Protein AF-A0A7S3CIC5-F1 (afdb_monomer_lite)

Sequence (104 aa):
QGLFSYVPDNRPAMREPSTINVSEFIEKNFTAYDGDASFLAGPTEKTKKLWDIVQDLQMQEFRKGGLLDCDPNIPSTITSFPAGYIEPELDDVCVGLQTDKPLK

pLDDT: mean 88.61, std 12.32, range [45.19, 97.94]

Radius of gyration: 27.03 Å; chains: 1; bounding box: 50×26×94 Å

Foldseek 3Di:
DDDPDDDDDPPPDDPDPPDDDPPVVCVVPPDDDPDDCPPDDDDDPLRVVLVVLLVVQVVCCVVVPNASDDDPPFDQDPPRADFADSDVVSCDPDGDDSHNYRRD

Structure (mmCIF, N/CA/C/O backbone):
data_AF-A0A7S3CIC5-F1
#
_entry.id   AF-A0A7S3CIC5-F1
#
loop_
_atom_site.group_PDB
_atom_site.id
_atom_site.type_symbol
_atom_site.label_atom_id
_atom_site.label_alt_id
_atom_site.label_comp_id
_atom_site.label_asym_id
_atom_site.label_entity_id
_atom_site.label_seq_id
_atom_site.pdbx_PDB_ins_code
_atom_site.Cartn_x
_atom_site.Cartn_y
_atom_site.Cartn_z
_atom_site.occupancy
_atom_site.B_iso_or_equiv
_atom_site.auth_seq_id
_atom_site.auth_comp_id
_atom_site.auth_asym_id
_atom_site.auth_atom_id
_atom_site.pdbx_PDB_model_num
ATOM 1 N N . GLN A 1 1 ? 8.496 -12.058 -75.795 1.00 45.19 1 GLN A N 1
ATOM 2 C CA . GLN A 1 1 ? 9.364 -11.506 -74.737 1.00 45.19 1 GLN A CA 1
ATOM 3 C C . GLN A 1 1 ? 8.651 -10.296 -74.152 1.00 45.19 1 GLN A C 1
ATOM 5 O O . GLN A 1 1 ? 8.691 -9.234 -74.752 1.00 45.19 1 GLN A O 1
ATOM 10 N N . GLY A 1 2 ? 7.877 -10.487 -73.083 1.00 49.25 2 GLY A N 1
ATOM 11 C CA . GLY A 1 2 ? 7.160 -9.408 -72.401 1.00 49.25 2 GLY A CA 1
ATOM 12 C C . GLY A 1 2 ? 7.776 -9.221 -71.024 1.00 49.25 2 GLY A C 1
ATOM 13 O O . GLY A 1 2 ? 7.570 -10.061 -70.153 1.00 49.25 2 GLY A O 1
ATOM 14 N N . LEU A 1 3 ? 8.588 -8.178 -70.861 1.00 51.84 3 LEU A N 1
ATOM 15 C CA . LEU A 1 3 ? 9.145 -7.789 -69.570 1.00 51.84 3 LEU A CA 1
ATOM 16 C C . LEU A 1 3 ? 8.043 -7.111 -68.749 1.00 51.84 3 LEU A C 1
ATOM 18 O O . LEU A 1 3 ? 7.707 -5.957 -69.000 1.00 51.84 3 LEU A O 1
ATOM 22 N N . PHE A 1 4 ? 7.491 -7.816 -67.763 1.00 56.03 4 PHE A N 1
ATOM 23 C CA . PHE A 1 4 ? 6.812 -7.153 -66.654 1.00 56.03 4 PHE A CA 1
ATOM 24 C C . PHE A 1 4 ? 7.885 -6.440 -65.826 1.00 56.03 4 PHE A C 1
ATOM 26 O O . PHE A 1 4 ? 8.715 -7.080 -65.184 1.00 56.03 4 PHE A O 1
ATOM 33 N N . SER A 1 5 ? 7.913 -5.110 -65.893 1.00 68.19 5 SER A N 1
ATOM 34 C CA . SER A 1 5 ? 8.790 -4.288 -65.063 1.00 68.19 5 SER A CA 1
ATOM 35 C C . SER A 1 5 ? 8.338 -4.376 -63.607 1.00 68.19 5 SER A C 1
ATOM 37 O O . SER A 1 5 ? 7.185 -4.074 -63.297 1.00 68.19 5 SER A O 1
ATOM 39 N N . TYR A 1 6 ? 9.249 -4.778 -62.724 1.00 69.44 6 TYR A N 1
ATOM 40 C CA . TYR A 1 6 ? 9.056 -4.740 -61.278 1.00 69.44 6 TYR A CA 1
ATOM 41 C C . TYR A 1 6 ? 8.688 -3.316 -60.834 1.00 69.44 6 TYR A C 1
ATOM 43 O O . TYR A 1 6 ? 9.450 -2.379 -61.071 1.00 69.44 6 TYR A O 1
ATOM 51 N N . VAL A 1 7 ? 7.522 -3.158 -60.204 1.00 76.38 7 VAL A N 1
ATOM 52 C CA . VAL A 1 7 ? 7.121 -1.915 -59.536 1.00 76.38 7 VAL A CA 1
ATOM 53 C C . VAL A 1 7 ? 7.448 -2.083 -58.051 1.00 76.38 7 VAL A C 1
ATOM 55 O O . VAL A 1 7 ? 6.879 -2.980 -57.426 1.00 76.38 7 VAL A O 1
ATOM 58 N N . PRO A 1 8 ? 8.358 -1.273 -57.477 1.00 68.75 8 PRO A N 1
ATOM 59 C CA . PRO A 1 8 ? 8.641 -1.313 -56.050 1.00 68.75 8 PRO A CA 1
ATOM 60 C C . PRO A 1 8 ? 7.377 -1.006 -55.248 1.00 68.75 8 PRO A C 1
ATOM 62 O O . PRO A 1 8 ? 6.657 -0.050 -55.542 1.00 68.75 8 PRO A O 1
ATOM 65 N N . ASP A 1 9 ? 7.106 -1.822 -54.235 1.00 72.94 9 ASP A N 1
ATOM 66 C CA . ASP A 1 9 ? 6.025 -1.562 -53.294 1.00 72.94 9 ASP A CA 1
ATOM 67 C C . ASP A 1 9 ? 6.398 -0.367 -52.405 1.00 72.94 9 ASP A C 1
ATOM 69 O O . ASP A 1 9 ? 7.220 -0.482 -51.500 1.00 72.94 9 ASP A O 1
ATOM 73 N N . ASN A 1 10 ? 5.804 0.792 -52.695 1.00 74.62 10 ASN A N 1
ATOM 74 C CA . ASN A 1 10 ? 6.008 2.039 -51.951 1.00 74.62 10 ASN A CA 1
ATOM 75 C C . ASN A 1 10 ? 5.052 2.188 -50.755 1.00 74.62 10 ASN A C 1
ATOM 77 O O . ASN A 1 10 ? 4.949 3.277 -50.183 1.00 74.62 10 ASN A O 1
ATOM 81 N N . ARG A 1 11 ? 4.307 1.140 -50.378 1.00 73.56 11 ARG A N 1
ATOM 82 C CA . ARG A 1 11 ? 3.519 1.182 -49.143 1.00 73.56 11 ARG A CA 1
ATOM 83 C C . ARG A 1 11 ? 4.480 1.262 -47.951 1.00 73.56 11 ARG A C 1
ATOM 85 O O . ARG A 1 11 ? 5.503 0.577 -47.955 1.00 73.56 11 ARG A O 1
ATOM 92 N N . PRO A 1 12 ? 4.182 2.080 -46.926 1.00 65.38 12 PRO A N 1
ATOM 93 C CA . PRO A 1 12 ? 4.957 2.050 -45.694 1.00 65.38 12 PRO A CA 1
ATOM 94 C C . PRO A 1 12 ? 4.992 0.613 -45.167 1.00 65.38 12 PRO A C 1
ATOM 96 O O . PRO A 1 1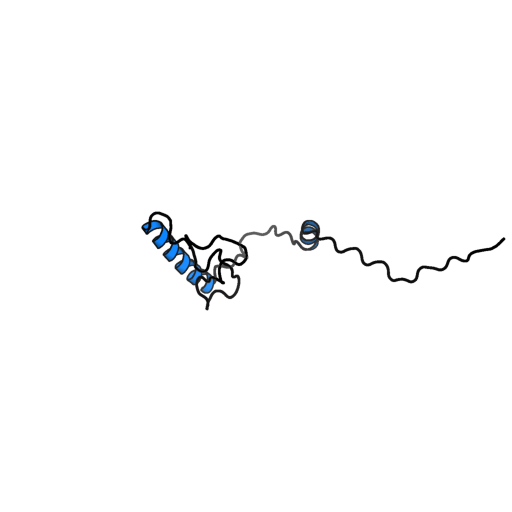2 ? 3.967 -0.076 -45.202 1.00 65.38 12 PRO A O 1
ATOM 99 N N . ALA A 1 13 ? 6.168 0.168 -44.713 1.00 66.56 13 ALA A N 1
ATOM 100 C CA . ALA A 1 13 ? 6.328 -1.152 -44.115 1.00 66.56 13 ALA A CA 1
ATOM 101 C C . ALA A 1 13 ? 5.225 -1.365 -43.072 1.00 66.56 13 ALA A C 1
ATOM 103 O O . ALA A 1 13 ? 4.937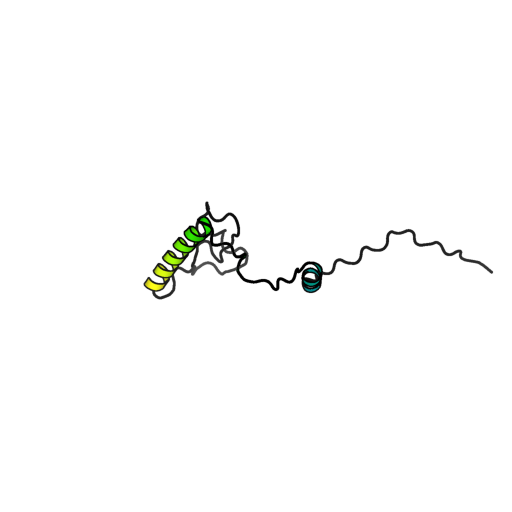 -0.467 -42.274 1.00 66.56 13 ALA A O 1
ATOM 104 N N . MET A 1 14 ? 4.573 -2.528 -43.124 1.00 55.00 14 MET A N 1
ATOM 105 C CA . MET A 1 14 ? 3.545 -2.896 -42.158 1.00 55.00 14 MET A CA 1
ATOM 106 C C . MET A 1 14 ? 4.156 -2.722 -40.765 1.00 55.00 14 MET A C 1
ATOM 108 O O . MET A 1 14 ? 5.188 -3.319 -40.472 1.00 55.00 14 MET A O 1
ATOM 112 N N . ARG A 1 15 ? 3.585 -1.828 -39.948 1.00 60.25 15 ARG A N 1
ATOM 113 C CA . ARG A 1 15 ? 4.036 -1.614 -38.569 1.00 60.25 15 ARG A CA 1
ATOM 114 C C . ARG A 1 15 ? 4.063 -2.984 -37.895 1.00 60.25 15 ARG A C 1
ATOM 116 O O . ARG A 1 15 ? 3.027 -3.647 -37.901 1.00 60.25 15 ARG A O 1
ATOM 123 N N . GLU A 1 16 ? 5.225 -3.392 -37.377 1.00 62.41 16 GLU A N 1
ATOM 124 C CA . GLU A 1 16 ? 5.376 -4.641 -36.620 1.00 62.41 16 GLU A CA 1
ATOM 125 C C . GLU A 1 16 ? 4.179 -4.789 -35.670 1.00 62.41 16 GLU A C 1
ATOM 127 O O . GLU A 1 16 ? 3.850 -3.816 -34.969 1.00 62.41 16 GLU A O 1
ATOM 132 N N . PRO A 1 17 ? 3.464 -5.929 -35.678 1.00 58.78 17 PRO A N 1
ATOM 133 C CA . PRO A 1 17 ? 2.326 -6.102 -34.798 1.00 58.78 17 PRO A CA 1
ATOM 134 C C . PRO A 1 17 ? 2.836 -5.960 -33.368 1.00 58.78 17 PRO A C 1
ATOM 136 O O . PRO A 1 17 ? 3.691 -6.718 -32.922 1.00 58.78 17 PRO A O 1
ATOM 139 N N . SER A 1 18 ? 2.335 -4.961 -32.645 1.00 70.19 18 SER A N 1
ATOM 140 C CA . SER A 1 18 ? 2.646 -4.788 -31.233 1.00 70.19 18 SER A CA 1
ATOM 141 C C . SER A 1 18 ? 2.019 -5.950 -30.461 1.00 70.19 18 SER A C 1
ATOM 143 O O . SER A 1 18 ? 0.854 -5.887 -30.068 1.00 70.19 18 SER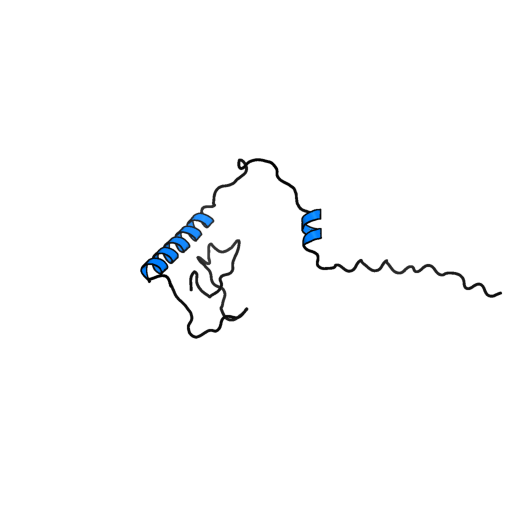 A O 1
ATOM 145 N N . THR A 1 19 ? 2.761 -7.043 -30.311 1.00 83.88 19 THR A N 1
ATOM 146 C CA . THR A 1 19 ? 2.365 -8.182 -29.485 1.00 83.88 19 THR A CA 1
ATOM 147 C C . THR A 1 19 ? 2.503 -7.810 -28.015 1.00 83.88 19 THR A C 1
ATOM 149 O O . THR A 1 19 ? 3.437 -7.111 -27.628 1.00 83.88 19 THR A O 1
ATOM 152 N N . ILE A 1 20 ? 1.585 -8.287 -27.177 1.00 88.31 20 ILE A N 1
ATOM 153 C CA . ILE A 1 20 ? 1.670 -8.087 -25.729 1.00 88.31 20 ILE A CA 1
ATOM 154 C C . ILE A 1 20 ? 2.795 -8.983 -25.195 1.00 88.31 20 ILE A C 1
ATOM 156 O O . ILE A 1 20 ? 2.645 -10.202 -25.162 1.00 88.31 20 ILE A O 1
ATOM 160 N N . ASN A 1 21 ? 3.915 -8.380 -24.789 1.00 89.69 21 ASN A N 1
ATOM 161 C CA . ASN A 1 21 ? 5.056 -9.087 -24.209 1.00 89.69 21 ASN A CA 1
ATOM 162 C C . ASN A 1 21 ? 5.635 -8.307 -23.017 1.00 89.69 21 ASN A C 1
ATOM 164 O O . ASN A 1 21 ? 6.406 -7.363 -23.180 1.00 89.69 21 ASN A O 1
ATOM 168 N N . VAL A 1 22 ? 5.248 -8.707 -21.804 1.00 92.44 22 VAL A N 1
ATOM 169 C CA . VAL A 1 22 ? 5.712 -8.065 -20.562 1.00 92.44 22 VAL A CA 1
ATOM 170 C C . VAL A 1 22 ? 7.193 -8.366 -20.288 1.00 92.44 22 VAL A C 1
ATOM 172 O O . VAL A 1 22 ? 7.889 -7.497 -19.771 1.00 92.44 22 VAL A O 1
ATOM 175 N N . SER A 1 23 ? 7.698 -9.546 -20.680 1.00 92.44 23 SER A N 1
ATOM 176 C CA . SER A 1 23 ? 9.106 -9.933 -20.457 1.00 92.44 23 SER A CA 1
ATOM 177 C C . SER A 1 23 ? 10.058 -9.004 -21.201 1.00 92.44 23 SER A C 1
ATOM 179 O O . SER A 1 23 ? 10.941 -8.401 -20.600 1.00 92.44 23 SER A O 1
ATOM 181 N N . GLU A 1 24 ? 9.809 -8.806 -22.497 1.00 91.12 24 GLU A N 1
ATOM 182 C CA . GLU A 1 24 ? 10.628 -7.935 -23.346 1.00 91.12 24 GLU A CA 1
ATOM 183 C C . GLU A 1 24 ? 10.613 -6.477 -22.863 1.00 91.12 24 GLU A C 1
ATOM 185 O O . GLU A 1 24 ? 11.630 -5.785 -22.923 1.00 91.12 24 GLU A O 1
ATOM 190 N N . PHE A 1 25 ? 9.471 -6.000 -22.355 1.00 90.94 25 PHE A N 1
ATOM 191 C CA . PHE A 1 25 ? 9.382 -4.666 -21.765 1.00 90.94 25 PHE A CA 1
ATOM 192 C C . PHE A 1 25 ? 10.285 -4.529 -20.534 1.00 90.94 25 PHE A C 1
ATOM 194 O O . PHE A 1 25 ? 11.006 -3.537 -20.425 1.00 90.94 25 PHE A O 1
ATOM 201 N N . ILE A 1 26 ? 10.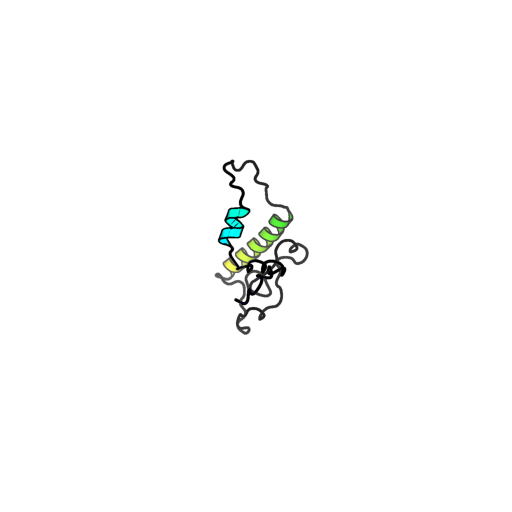278 -5.516 -19.633 1.00 93.88 26 ILE A N 1
ATOM 202 C CA . ILE A 1 26 ? 11.138 -5.505 -18.444 1.00 93.88 26 ILE A CA 1
ATOM 203 C C . ILE A 1 26 ? 12.609 -5.540 -18.866 1.00 93.88 26 ILE A C 1
ATOM 205 O O . ILE A 1 26 ? 13.374 -4.678 -18.447 1.00 93.88 26 ILE A O 1
ATOM 209 N N . GLU A 1 27 ? 12.996 -6.462 -19.748 1.00 91.62 27 GLU A N 1
ATOM 210 C CA . GLU A 1 27 ? 14.384 -6.615 -20.211 1.00 91.62 27 GLU A CA 1
ATOM 211 C C . GLU A 1 27 ? 14.956 -5.331 -20.831 1.00 91.62 27 GLU A C 1
ATOM 213 O O . GLU A 1 27 ? 16.122 -5.007 -20.621 1.00 91.62 27 GLU A O 1
ATOM 218 N N . LYS A 1 28 ? 14.138 -4.574 -21.572 1.00 91.75 28 LYS A N 1
ATOM 219 C CA . LYS A 1 28 ? 14.569 -3.338 -22.244 1.00 91.75 28 LYS A CA 1
ATOM 220 C C . LYS A 1 28 ? 14.623 -2.105 -21.342 1.00 91.75 28 LYS A C 1
ATOM 222 O O . LYS A 1 28 ? 15.287 -1.140 -21.711 1.00 91.75 28 LYS A O 1
ATOM 227 N N . ASN A 1 29 ? 13.898 -2.098 -20.222 1.00 93.56 29 ASN A N 1
ATOM 228 C CA . ASN A 1 29 ? 13.689 -0.891 -19.407 1.00 93.56 29 ASN A CA 1
ATOM 229 C C . ASN A 1 29 ? 14.131 -1.041 -17.942 1.00 93.56 29 ASN A C 1
ATOM 231 O O . ASN A 1 29 ? 14.077 -0.073 -17.187 1.00 93.56 29 ASN A O 1
ATOM 235 N N . PHE A 1 30 ? 14.547 -2.234 -17.519 1.00 95.12 30 PHE A N 1
ATOM 236 C CA . PHE A 1 30 ? 15.038 -2.482 -16.170 1.00 95.12 30 PHE A CA 1
ATOM 237 C C . PHE A 1 30 ? 16.477 -1.984 -15.991 1.00 95.12 30 PHE A C 1
ATOM 239 O O . PHE A 1 30 ? 17.367 -2.305 -16.778 1.00 95.12 30 PHE A O 1
ATOM 246 N N . THR A 1 31 ? 16.718 -1.263 -14.898 1.00 96.12 31 THR A N 1
ATOM 247 C CA . THR A 1 31 ? 18.060 -0.873 -14.456 1.00 96.12 31 THR A CA 1
ATOM 248 C C . THR A 1 31 ? 18.424 -1.708 -13.237 1.00 96.12 31 THR A C 1
ATOM 250 O O . THR A 1 31 ? 17.829 -1.532 -12.173 1.00 96.12 31 THR A O 1
ATOM 253 N N . ALA A 1 32 ? 19.395 -2.612 -13.383 1.00 95.56 32 ALA A N 1
ATOM 254 C CA . ALA A 1 32 ? 19.919 -3.374 -12.254 1.00 95.56 32 ALA A CA 1
ATOM 255 C C . ALA A 1 32 ? 20.513 -2.427 -11.200 1.00 95.56 32 ALA A C 1
ATOM 257 O O . ALA A 1 32 ? 21.214 -1.470 -11.533 1.00 95.56 32 ALA A O 1
ATOM 258 N N . TYR A 1 33 ? 20.218 -2.695 -9.930 1.00 95.25 33 TYR A N 1
ATOM 259 C CA . TYR A 1 33 ? 20.743 -1.947 -8.796 1.00 95.25 33 TYR A CA 1
ATOM 260 C C . TYR A 1 33 ? 21.464 -2.911 -7.849 1.00 95.25 33 TYR A C 1
ATOM 262 O O . TYR A 1 33 ? 20.817 -3.674 -7.137 1.00 95.25 33 TYR A O 1
ATOM 270 N N . ASP A 1 34 ? 22.798 -2.851 -7.847 1.00 96.38 34 ASP A N 1
ATOM 271 C CA . ASP A 1 34 ? 23.685 -3.673 -7.003 1.00 96.38 34 ASP A CA 1
ATOM 272 C C . ASP A 1 34 ? 24.210 -2.907 -5.767 1.00 96.38 34 ASP A C 1
ATOM 274 O O . ASP A 1 34 ? 25.169 -3.327 -5.118 1.00 96.38 34 ASP A O 1
ATOM 278 N N . GLY A 1 35 ? 23.629 -1.739 -5.469 1.00 95.94 35 GLY A N 1
ATOM 279 C CA . GLY A 1 35 ? 23.982 -0.924 -4.305 1.00 95.94 35 GLY A CA 1
ATOM 280 C C . GLY A 1 35 ? 23.368 -1.441 -2.999 1.00 95.94 35 GLY A C 1
ATOM 281 O O . GLY A 1 35 ? 22.743 -2.498 -2.948 1.00 95.94 35 GLY A O 1
ATOM 282 N N . ASP A 1 36 ? 23.523 -0.673 -1.921 1.00 96.25 36 ASP A N 1
ATOM 283 C CA . ASP A 1 36 ? 22.987 -1.022 -0.602 1.00 96.25 36 ASP A CA 1
ATOM 284 C C . ASP A 1 36 ? 21.657 -0.304 -0.293 1.00 96.25 36 ASP A C 1
ATOM 286 O O . ASP A 1 36 ? 21.069 0.378 -1.136 1.00 96.25 36 ASP A O 1
ATOM 290 N N . ALA A 1 37 ? 21.165 -0.471 0.934 1.00 96.81 37 ALA A N 1
ATOM 291 C CA . ALA A 1 37 ? 19.911 0.101 1.418 1.00 96.81 37 ALA A CA 1
ATOM 292 C C . ALA A 1 37 ? 19.997 1.596 1.803 1.00 96.81 37 ALA A C 1
ATOM 294 O O . ALA A 1 37 ? 19.020 2.147 2.309 1.00 96.81 37 ALA A O 1
ATOM 295 N N . SER A 1 38 ? 21.134 2.270 1.596 1.00 97.25 38 SER A N 1
ATOM 296 C CA . SER A 1 38 ? 21.332 3.659 2.044 1.00 97.25 38 SER A CA 1
ATOM 297 C C . SER A 1 38 ? 20.401 4.676 1.371 1.00 97.25 38 SER A C 1
ATOM 299 O O . SER A 1 38 ? 20.125 5.720 1.957 1.00 97.25 38 SER A O 1
ATOM 301 N N . PHE A 1 39 ? 19.878 4.374 0.176 1.00 95.88 39 PHE A N 1
ATOM 302 C CA . PHE A 1 39 ? 18.932 5.237 -0.544 1.00 95.88 39 PHE A CA 1
ATOM 303 C C . PHE A 1 39 ? 17.480 5.129 -0.046 1.00 95.88 39 PHE A C 1
ATOM 305 O O . PHE A 1 39 ? 16.627 5.899 -0.495 1.00 95.88 39 PHE A O 1
ATOM 312 N N . LEU A 1 40 ? 17.170 4.162 0.827 1.00 97.50 40 LEU A N 1
ATOM 313 C CA . LEU A 1 40 ? 15.797 3.908 1.254 1.00 97.50 40 LEU A CA 1
ATOM 314 C C . LEU A 1 40 ? 15.228 5.106 2.020 1.00 97.50 40 LEU A C 1
ATOM 316 O O . LEU A 1 40 ? 15.783 5.562 3.021 1.00 97.50 40 LEU A O 1
ATOM 320 N N . ALA A 1 41 ? 14.069 5.577 1.570 1.00 97.81 41 ALA A N 1
ATOM 321 C CA . ALA A 1 41 ? 13.287 6.575 2.280 1.00 97.81 41 ALA A CA 1
ATOM 322 C C . ALA A 1 41 ? 12.356 5.908 3.303 1.00 97.81 41 ALA A C 1
ATOM 324 O O . ALA A 1 41 ? 11.803 4.833 3.064 1.00 97.81 41 ALA A O 1
ATOM 325 N N . GLY A 1 42 ? 12.162 6.570 4.444 1.00 97.56 42 GLY A N 1
ATOM 326 C CA . GLY A 1 42 ? 11.177 6.157 5.441 1.00 97.56 42 GLY A CA 1
ATOM 327 C C . GLY A 1 42 ? 9.728 6.402 4.992 1.00 97.56 42 GLY A C 1
ATOM 328 O O . GLY A 1 42 ? 9.483 7.073 3.985 1.00 97.56 42 GLY A O 1
ATOM 329 N N . PRO A 1 43 ? 8.743 5.897 5.756 1.00 97.06 43 PRO A N 1
ATOM 330 C CA . PRO A 1 43 ? 7.334 6.100 5.450 1.00 97.06 43 PRO A CA 1
ATOM 331 C C . PRO A 1 43 ? 6.934 7.568 5.609 1.00 97.06 43 PRO A C 1
ATOM 333 O O . PRO A 1 43 ? 7.367 8.258 6.536 1.00 97.06 43 PRO A O 1
ATOM 336 N N . THR A 1 44 ? 6.039 8.022 4.733 1.00 97.00 44 THR A N 1
ATOM 337 C CA . THR A 1 44 ? 5.415 9.342 4.861 1.00 97.00 44 THR A CA 1
ATOM 338 C C . THR A 1 44 ? 4.434 9.369 6.036 1.00 97.00 44 THR A C 1
ATOM 340 O O . THR A 1 44 ? 3.919 8.330 6.452 1.00 97.00 44 THR A O 1
ATOM 343 N N . GLU A 1 45 ? 4.104 10.558 6.544 1.00 96.12 45 GLU A N 1
ATOM 344 C CA . GLU A 1 45 ? 3.078 10.712 7.589 1.00 96.12 45 GLU A CA 1
ATOM 345 C C . GLU A 1 45 ? 1.709 10.178 7.147 1.00 96.12 45 GLU A C 1
ATOM 347 O O . GLU A 1 45 ? 0.976 9.602 7.944 1.00 96.12 45 GLU A O 1
ATOM 352 N N . LYS A 1 46 ? 1.388 10.301 5.855 1.00 95.38 46 LYS A N 1
ATOM 353 C CA . LYS A 1 46 ? 0.177 9.725 5.266 1.00 95.38 46 LYS A CA 1
ATOM 354 C C . LYS A 1 46 ? 0.183 8.200 5.346 1.00 95.38 46 LYS A C 1
ATOM 356 O O . LYS A 1 46 ? -0.796 7.610 5.788 1.00 95.38 46 LYS A O 1
ATOM 361 N N . THR A 1 47 ? 1.309 7.576 4.992 1.00 96.50 47 THR A N 1
ATOM 362 C CA . THR A 1 47 ? 1.502 6.123 5.109 1.00 96.50 47 THR A CA 1
ATOM 363 C C . THR A 1 47 ? 1.325 5.655 6.550 1.00 96.50 47 THR A C 1
ATOM 365 O O . THR A 1 47 ? 0.632 4.670 6.775 1.00 96.50 47 THR A O 1
ATOM 368 N N . LYS A 1 48 ? 1.907 6.367 7.526 1.00 97.31 48 LYS A N 1
ATOM 369 C CA . LYS A 1 48 ? 1.763 6.026 8.950 1.00 97.31 48 LYS A CA 1
ATOM 370 C C . LYS A 1 48 ? 0.305 6.103 9.404 1.00 97.31 48 LYS A C 1
ATOM 372 O O . LYS A 1 48 ? -0.195 5.133 9.950 1.00 97.31 48 LYS A O 1
ATOM 377 N N . LYS A 1 49 ? -0.395 7.200 9.095 1.00 96.75 49 LYS A N 1
ATOM 378 C CA . LYS A 1 49 ? -1.811 7.383 9.459 1.00 96.75 49 LYS A CA 1
ATOM 379 C C . LYS A 1 49 ? -2.716 6.294 8.888 1.00 96.75 49 LYS A C 1
ATOM 381 O O . LYS A 1 49 ? -3.508 5.719 9.623 1.00 96.75 49 LYS A O 1
ATOM 386 N N . LEU A 1 50 ? -2.585 5.999 7.593 1.00 96.75 50 LEU A N 1
ATOM 387 C CA . LEU A 1 50 ? -3.357 4.933 6.948 1.00 96.75 50 LEU A CA 1
ATOM 388 C C . LEU A 1 50 ? -3.062 3.572 7.586 1.00 96.75 50 LEU A C 1
ATOM 390 O O . LEU A 1 50 ? -3.976 2.791 7.839 1.00 96.75 50 LEU A O 1
ATOM 394 N N . TRP A 1 51 ? -1.790 3.303 7.889 1.00 97.25 51 TRP A N 1
ATOM 395 C CA . TRP A 1 51 ? -1.382 2.061 8.535 1.00 97.25 51 TRP A CA 1
ATOM 396 C C . TRP A 1 51 ? -1.911 1.932 9.969 1.00 97.25 51 TRP A C 1
ATOM 398 O O . TRP A 1 51 ? -2.350 0.852 10.353 1.00 97.25 51 TRP A O 1
ATOM 408 N N . ASP A 1 52 ? -1.934 3.016 10.745 1.00 97.94 52 ASP A N 1
ATOM 409 C CA . ASP A 1 52 ? -2.491 3.029 12.102 1.00 97.94 52 ASP A CA 1
ATOM 410 C C . ASP A 1 52 ? -3.992 2.692 12.100 1.00 97.94 52 ASP A C 1
ATOM 412 O O . ASP A 1 52 ? -4.430 1.846 12.879 1.00 97.94 52 ASP A O 1
ATOM 416 N N . ILE A 1 53 ? -4.764 3.246 11.155 1.00 96.69 53 ILE A N 1
ATOM 417 C CA . ILE A 1 53 ? -6.191 2.914 10.983 1.00 96.69 53 ILE A CA 1
ATOM 418 C C . ILE A 1 53 ? -6.368 1.418 10.688 1.00 96.69 53 ILE A C 1
ATOM 420 O O . ILE A 1 53 ? -7.208 0.753 11.295 1.00 96.69 53 ILE A O 1
ATOM 424 N N . VAL A 1 54 ? -5.566 0.861 9.775 1.00 96.69 54 VAL A N 1
ATOM 425 C CA . VAL A 1 54 ? -5.637 -0.568 9.431 1.00 96.69 54 VAL A CA 1
ATOM 426 C C . VAL A 1 54 ? -5.268 -1.449 10.625 1.00 96.69 54 VAL A C 1
ATOM 428 O O . VAL A 1 54 ? -5.953 -2.442 10.873 1.00 96.69 54 VAL A O 1
ATOM 431 N N . GLN A 1 55 ? -4.241 -1.090 11.397 1.00 97.50 55 GLN A N 1
ATOM 432 C CA . GLN A 1 55 ? -3.857 -1.829 12.605 1.00 97.50 55 GLN A CA 1
ATOM 433 C C . GLN A 1 55 ? -4.975 -1.836 13.656 1.00 97.50 55 GLN A C 1
ATOM 435 O O . GLN A 1 55 ? -5.242 -2.874 14.267 1.00 97.50 55 GLN A O 1
ATOM 440 N N . ASP A 1 56 ? -5.677 -0.716 13.835 1.00 97.31 56 ASP A N 1
ATOM 441 C CA . ASP A 1 56 ? -6.829 -0.645 14.734 1.00 97.31 56 ASP A CA 1
ATOM 442 C C . ASP A 1 56 ? -7.973 -1.561 14.271 1.00 97.31 56 ASP A C 1
ATOM 444 O O . ASP A 1 56 ? -8.601 -2.236 15.094 1.00 97.31 56 ASP A O 1
ATOM 448 N N . LEU A 1 57 ? -8.230 -1.640 12.961 1.00 96.50 57 LEU A N 1
ATOM 449 C CA . LEU A 1 57 ? -9.223 -2.557 12.390 1.00 96.50 57 LEU A CA 1
ATOM 450 C C . LEU A 1 57 ? -8.816 -4.027 12.563 1.00 96.50 57 LEU A C 1
ATOM 452 O O . LEU A 1 57 ? -9.646 -4.844 12.959 1.00 96.50 57 LEU A O 1
ATOM 456 N N . GLN A 1 58 ? -7.539 -4.364 12.363 1.00 96.19 58 GLN A N 1
ATOM 457 C CA . GLN A 1 58 ? -7.009 -5.708 12.632 1.00 96.19 58 GLN A CA 1
ATOM 458 C C . GLN A 1 58 ? -7.143 -6.082 14.112 1.00 96.19 58 GLN A C 1
ATOM 460 O O . GLN A 1 58 ? -7.478 -7.215 14.458 1.00 96.19 58 GLN A O 1
ATOM 465 N N . MET A 1 59 ? -6.938 -5.126 15.022 1.00 96.12 59 MET A N 1
ATOM 466 C CA . MET A 1 59 ? -7.141 -5.372 16.447 1.00 96.12 59 MET A CA 1
ATOM 467 C C . MET A 1 59 ? -8.619 -5.617 16.777 1.00 96.12 59 MET A C 1
ATOM 469 O O . MET A 1 59 ? -8.930 -6.443 17.639 1.00 96.12 59 MET A O 1
ATOM 473 N N . GLN A 1 60 ? -9.542 -4.936 16.094 1.00 95.81 60 GLN A N 1
ATOM 474 C CA . GLN A 1 60 ? -10.978 -5.199 16.212 1.00 95.81 60 GLN A CA 1
ATOM 475 C C . GLN A 1 60 ? -11.357 -6.579 15.662 1.00 95.81 60 GLN A C 1
ATOM 477 O O . GLN A 1 60 ? -12.111 -7.297 16.317 1.00 95.81 60 GLN A O 1
ATOM 482 N N . GLU A 1 61 ? -10.811 -6.970 14.510 1.00 95.38 61 GLU A N 1
ATOM 483 C CA . GLU A 1 61 ? -10.975 -8.304 13.926 1.00 95.38 61 GLU A CA 1
ATOM 484 C C . GLU A 1 61 ? -10.519 -9.393 14.900 1.00 95.38 61 GLU A C 1
ATOM 486 O O . GLU A 1 61 ? -11.266 -10.326 15.208 1.00 95.38 61 GLU A O 1
ATOM 491 N N . PHE A 1 62 ? -9.316 -9.231 15.454 1.00 94.62 62 PHE A N 1
ATOM 492 C CA . PHE A 1 62 ? -8.757 -10.148 16.439 1.00 94.62 62 PHE A CA 1
ATOM 493 C C . PHE A 1 62 ? -9.673 -10.282 17.662 1.00 94.62 62 PHE A C 1
ATOM 495 O O . PHE A 1 62 ? -9.993 -11.393 18.087 1.00 94.62 62 PHE A O 1
ATOM 502 N N . ARG A 1 63 ? -10.174 -9.159 18.195 1.00 94.75 63 ARG A N 1
ATOM 503 C CA . ARG A 1 63 ? -11.120 -9.145 19.327 1.00 94.75 63 ARG A CA 1
ATOM 504 C C . ARG A 1 63 ? -12.467 -9.799 18.997 1.00 94.75 63 ARG A C 1
ATOM 506 O O . ARG A 1 63 ? -13.115 -10.305 19.909 1.00 94.75 63 ARG A O 1
ATOM 513 N N . LYS A 1 64 ? -12.886 -9.800 17.728 1.00 93.88 64 LYS A N 1
ATOM 514 C CA . LYS A 1 64 ? -14.111 -10.459 17.242 1.00 93.88 64 LYS A CA 1
ATOM 515 C C . LYS A 1 64 ? -13.937 -11.951 16.941 1.00 93.88 64 LYS A C 1
ATOM 517 O O . LYS A 1 64 ? -14.912 -12.610 16.598 1.00 93.88 64 LYS A O 1
ATOM 522 N N . GLY A 1 65 ? -12.731 -12.496 17.095 1.00 91.75 65 GLY A N 1
ATOM 523 C CA . GLY A 1 65 ? -12.457 -13.907 16.823 1.00 91.75 65 GLY A CA 1
ATOM 524 C C . GLY A 1 65 ? -12.038 -14.197 15.380 1.00 91.75 65 GLY A C 1
ATOM 525 O O . GLY A 1 65 ? -12.180 -15.334 14.939 1.00 91.75 65 GLY A O 1
ATOM 526 N N . GLY A 1 66 ? -11.504 -13.199 14.665 1.00 89.38 66 GLY A N 1
ATOM 527 C CA . GLY A 1 66 ? -10.852 -13.386 13.363 1.00 89.38 66 GLY A CA 1
ATOM 528 C C . GLY A 1 66 ? -11.693 -13.033 12.136 1.00 89.38 66 GLY A C 1
ATOM 529 O O . GLY A 1 66 ? -11.279 -13.351 11.030 1.00 89.38 66 GLY A O 1
ATOM 530 N N . LEU A 1 67 ? -12.857 -12.404 12.318 1.00 90.88 67 LEU A N 1
ATOM 531 C CA . LEU A 1 67 ? -13.650 -11.833 11.229 1.00 90.88 67 LEU A CA 1
ATOM 532 C C . LEU A 1 67 ? -14.200 -10.478 11.667 1.00 90.88 67 LEU A C 1
ATOM 534 O O . LEU A 1 67 ? -14.954 -10.393 12.642 1.00 90.88 67 LEU A O 1
ATOM 538 N N . LEU A 1 68 ? -13.813 -9.411 10.969 1.00 90.56 68 LEU A N 1
ATOM 539 C CA . LEU A 1 68 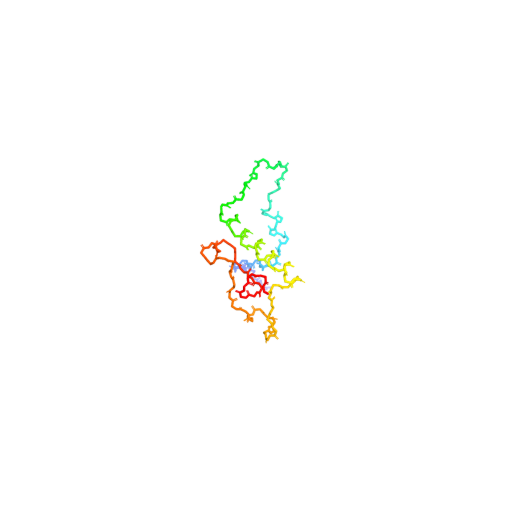? -14.297 -8.076 11.305 1.00 90.56 68 LEU A CA 1
ATOM 540 C C . LEU A 1 68 ? -15.723 -7.857 10.797 1.00 90.56 68 LEU A C 1
ATOM 542 O O . LEU A 1 68 ? -16.582 -7.425 11.576 1.00 90.56 68 LEU A O 1
ATOM 546 N N . ASP A 1 69 ? -15.950 -8.141 9.519 1.00 92.06 69 ASP A N 1
ATOM 547 C CA . ASP A 1 69 ? -17.229 -8.035 8.821 1.00 92.06 69 ASP A CA 1
ATOM 548 C C . ASP A 1 69 ? -17.219 -8.986 7.610 1.00 92.06 69 ASP A C 1
ATOM 550 O O . ASP A 1 69 ? -16.158 -9.462 7.218 1.00 92.06 69 ASP A O 1
ATOM 554 N N . CYS A 1 70 ? -18.391 -9.311 7.068 1.00 91.38 70 CYS A N 1
ATOM 555 C CA . CYS A 1 70 ? -18.537 -9.974 5.773 1.00 91.38 70 CYS A CA 1
ATOM 556 C C . CYS A 1 70 ? -19.910 -9.655 5.175 1.00 91.38 70 CYS A C 1
ATOM 558 O O . CYS A 1 70 ? -20.875 -9.420 5.904 1.00 91.38 70 CYS A O 1
ATOM 560 N N . ASP A 1 71 ? -20.030 -9.663 3.844 1.00 89.31 71 ASP A N 1
ATOM 561 C CA . ASP A 1 71 ? -21.334 -9.516 3.190 1.00 89.31 71 ASP A CA 1
ATOM 562 C C . ASP A 1 71 ? -21.984 -10.887 2.924 1.00 89.31 71 ASP A C 1
ATOM 564 O O . ASP A 1 71 ? -21.514 -11.621 2.051 1.00 89.31 71 ASP A O 1
ATOM 568 N N . PRO A 1 72 ? -23.068 -11.268 3.629 1.00 90.38 72 PRO A N 1
ATOM 569 C CA . PRO A 1 72 ? -23.719 -12.555 3.401 1.00 90.38 72 PRO A CA 1
ATOM 570 C C . PRO A 1 72 ? -24.662 -12.545 2.187 1.00 90.38 72 PRO A C 1
ATOM 572 O O . PRO A 1 72 ? -25.190 -13.596 1.828 1.00 90.38 72 PRO A O 1
ATOM 575 N N . ASN A 1 73 ? -24.915 -11.380 1.577 1.00 92.44 73 ASN A N 1
ATOM 576 C CA . ASN A 1 73 ? -25.977 -11.205 0.584 1.00 92.44 73 ASN A CA 1
ATOM 577 C C . ASN A 1 73 ? -25.456 -10.885 -0.819 1.00 92.44 73 ASN A C 1
ATOM 579 O O . ASN A 1 73 ? -26.176 -11.114 -1.791 1.00 92.44 73 ASN A O 1
ATOM 583 N N . ILE A 1 74 ? -24.241 -10.345 -0.938 1.00 89.50 74 ILE A N 1
ATOM 584 C CA . ILE A 1 74 ? -23.661 -9.917 -2.215 1.00 89.50 74 ILE A CA 1
ATOM 585 C C . ILE A 1 74 ? -22.593 -10.926 -2.674 1.00 89.50 74 ILE A C 1
ATOM 587 O O . ILE A 1 74 ? -21.498 -10.963 -2.111 1.00 89.50 74 ILE A O 1
ATOM 591 N N . PRO A 1 75 ? -22.845 -11.719 -3.735 1.00 91.25 75 PRO A N 1
ATOM 592 C CA . PRO A 1 75 ? -21.807 -12.535 -4.355 1.00 91.25 75 PRO A CA 1
ATOM 593 C C . PRO A 1 75 ? -20.702 -11.653 -4.947 1.00 91.25 75 PRO A C 1
ATOM 595 O O . PRO A 1 75 ? -20.983 -10.723 -5.707 1.00 91.25 75 PRO A O 1
ATOM 598 N N . SER A 1 76 ? -19.440 -11.955 -4.639 1.00 93.19 76 SER A N 1
ATOM 599 C CA . SER A 1 76 ? -18.298 -11.169 -5.118 1.00 93.19 76 SER A CA 1
ATOM 600 C C . SER A 1 76 ? -18.036 -11.384 -6.616 1.00 93.19 76 SER A C 1
ATOM 602 O O . SER A 1 76 ? -17.813 -12.505 -7.075 1.00 93.19 76 SER A O 1
ATOM 604 N N . THR A 1 77 ? -18.071 -10.292 -7.380 1.00 94.25 77 THR A N 1
ATOM 605 C CA . THR A 1 77 ? -17.716 -10.190 -8.803 1.00 94.25 77 THR A CA 1
ATOM 606 C C . THR A 1 77 ? -16.990 -8.861 -9.035 1.00 94.25 77 THR A C 1
ATOM 608 O O . THR A 1 77 ? -16.962 -8.013 -8.144 1.00 94.25 77 THR A O 1
ATOM 611 N N . ILE A 1 78 ? -16.440 -8.647 -10.237 1.00 93.56 78 ILE A N 1
ATOM 612 C CA . ILE A 1 78 ? -15.634 -7.458 -10.584 1.00 93.56 78 ILE A CA 1
ATOM 613 C C . ILE A 1 78 ? -16.334 -6.131 -10.231 1.00 93.56 78 ILE A C 1
ATOM 615 O O . ILE A 1 78 ? -15.661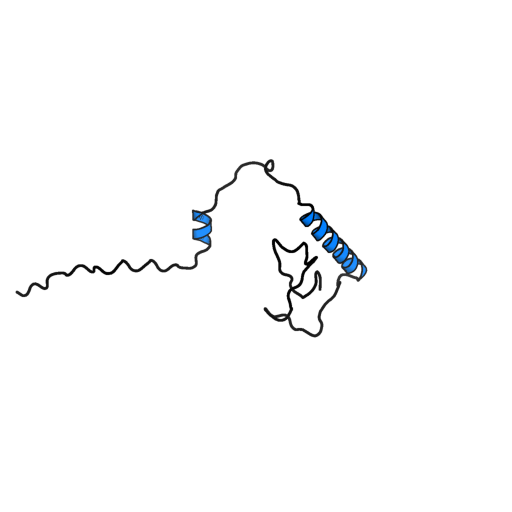 -5.171 -9.872 1.00 93.56 78 ILE A O 1
ATOM 619 N N . THR A 1 79 ? -17.665 -6.064 -10.319 1.00 94.62 79 THR A N 1
ATOM 620 C CA . THR A 1 79 ? -18.445 -4.834 -10.091 1.00 94.62 79 THR A CA 1
ATOM 621 C C . THR A 1 79 ? -19.468 -4.967 -8.960 1.00 94.62 79 THR A C 1
ATOM 623 O O . THR A 1 79 ? -20.416 -4.188 -8.909 1.00 94.62 79 THR A O 1
ATOM 626 N N . SER A 1 80 ? -19.341 -5.979 -8.091 1.00 92.81 80 SER A N 1
ATOM 627 C CA . SER A 1 80 ? -20.332 -6.243 -7.032 1.00 92.81 80 SER A CA 1
ATOM 628 C C . SER A 1 80 ? -20.320 -5.206 -5.912 1.00 92.81 80 SER A C 1
ATOM 630 O O . SER A 1 80 ? -21.360 -4.957 -5.307 1.00 92.81 80 SER A O 1
ATOM 632 N N . PHE A 1 81 ? -19.160 -4.613 -5.633 1.00 94.50 81 PHE A N 1
ATOM 633 C CA . PHE A 1 81 ? -18.986 -3.650 -4.553 1.00 94.50 81 PHE A CA 1
ATOM 634 C C . PHE A 1 81 ? -18.643 -2.265 -5.111 1.00 94.50 81 PHE A C 1
ATOM 636 O O . PHE A 1 81 ? -17.940 -2.165 -6.121 1.00 94.50 81 PHE A O 1
ATOM 643 N N . PRO A 1 82 ? -19.139 -1.186 -4.479 1.00 94.62 82 PRO A N 1
ATOM 644 C CA . PRO A 1 82 ? -18.678 0.162 -4.779 1.00 94.62 82 PRO A CA 1
ATOM 645 C C . PRO A 1 82 ? -17.224 0.354 -4.319 1.00 94.62 82 PRO A C 1
ATOM 647 O O . PRO A 1 82 ? -16.650 -0.497 -3.642 1.00 94.62 82 PRO A O 1
ATOM 650 N N . ALA A 1 83 ? -16.631 1.495 -4.674 1.00 95.12 83 ALA A N 1
ATOM 651 C CA . ALA A 1 83 ? -15.288 1.842 -4.222 1.00 95.12 83 ALA A CA 1
ATOM 652 C C . ALA A 1 83 ? -15.225 1.924 -2.687 1.00 95.12 83 ALA A C 1
ATOM 654 O O . ALA A 1 83 ? -16.024 2.630 -2.069 1.00 95.12 83 ALA A O 1
ATOM 655 N N . GLY A 1 84 ? -14.262 1.216 -2.099 1.00 94.12 84 GLY A N 1
ATOM 656 C CA . GLY A 1 84 ? -13.915 1.301 -0.684 1.00 94.12 84 GLY A CA 1
ATOM 657 C C . GLY A 1 84 ? -12.615 2.075 -0.467 1.00 94.12 84 GLY A C 1
ATOM 658 O O . GLY A 1 84 ? -11.723 2.054 -1.318 1.00 94.12 84 GLY A O 1
ATOM 659 N N . TYR A 1 85 ? -12.515 2.722 0.694 1.00 96.31 85 TYR A N 1
ATOM 660 C CA . TYR A 1 85 ? -11.370 3.525 1.126 1.00 96.31 85 TYR A CA 1
ATOM 661 C C . TYR A 1 85 ? -11.080 3.252 2.605 1.00 96.31 85 TYR A C 1
ATOM 663 O O . TYR A 1 85 ? -11.999 2.966 3.374 1.00 96.31 85 TYR A O 1
ATOM 671 N N . ILE A 1 86 ? -9.812 3.337 2.999 1.00 95.69 86 ILE A N 1
ATOM 672 C CA . ILE A 1 86 ? -9.384 3.359 4.401 1.00 95.69 86 ILE A CA 1
ATOM 673 C C . ILE A 1 86 ? -9.693 4.742 4.980 1.00 95.69 86 ILE A C 1
ATOM 675 O O . ILE A 1 86 ? -10.326 4.845 6.027 1.00 95.69 86 ILE A O 1
ATOM 679 N N . GLU A 1 87 ? -9.275 5.792 4.272 1.00 95.00 87 GLU A N 1
ATOM 680 C CA . GLU A 1 87 ? -9.558 7.191 4.587 1.00 95.00 87 GLU A CA 1
ATOM 681 C C . GLU A 1 87 ? -9.609 7.982 3.266 1.00 95.00 87 GLU A C 1
ATOM 683 O O . GLU A 1 87 ? -8.552 8.271 2.697 1.00 95.00 87 GLU A O 1
ATOM 688 N N . PRO A 1 88 ? -10.805 8.327 2.747 1.00 91.31 88 PRO A N 1
ATOM 689 C CA . PRO A 1 88 ? -10.968 8.941 1.427 1.00 91.31 88 PRO A CA 1
ATOM 690 C C . PRO A 1 88 ? -10.103 10.180 1.169 1.00 91.31 88 PRO A C 1
ATOM 692 O O . PRO A 1 88 ? -9.694 10.412 0.035 1.00 91.31 88 PRO A O 1
ATOM 695 N N . GLU A 1 89 ? -9.817 10.983 2.200 1.00 91.81 89 GLU A N 1
ATOM 696 C CA . GLU A 1 89 ? -8.985 12.188 2.062 1.00 91.81 89 GLU A CA 1
ATOM 697 C C . GLU A 1 89 ? -7.480 11.882 1.953 1.00 91.81 89 GLU A C 1
ATOM 699 O O . GLU A 1 89 ? -6.710 12.717 1.475 1.00 91.81 89 GLU A O 1
ATOM 704 N N . LEU A 1 90 ? -7.046 10.701 2.405 1.00 91.75 90 LEU A N 1
ATOM 705 C CA . LEU A 1 90 ? -5.650 10.252 2.379 1.00 91.75 90 LEU A CA 1
ATOM 706 C C . LEU A 1 90 ? -5.376 9.213 1.275 1.00 91.75 90 LEU A C 1
ATOM 708 O O . LEU A 1 90 ? -4.218 8.996 0.914 1.00 91.75 90 LEU A O 1
ATOM 712 N N . ASP A 1 91 ? -6.413 8.584 0.732 1.00 85.81 91 ASP A N 1
ATOM 713 C CA . ASP A 1 91 ? -6.322 7.545 -0.294 1.00 85.81 91 ASP A CA 1
ATOM 714 C C . ASP A 1 91 ? -6.285 8.138 -1.715 1.00 85.81 91 ASP A C 1
ATOM 716 O O . ASP A 1 91 ? -7.218 8.009 -2.506 1.00 85.81 91 ASP A O 1
ATOM 720 N N . ASP A 1 92 ? -5.177 8.798 -2.055 1.00 88.62 92 ASP A N 1
ATOM 721 C CA . ASP A 1 92 ? -4.980 9.523 -3.324 1.00 88.62 92 ASP A CA 1
ATOM 722 C C . ASP A 1 92 ? -3.815 8.992 -4.190 1.00 88.62 92 ASP A C 1
ATOM 724 O O . ASP A 1 92 ? -3.664 9.411 -5.337 1.00 88.62 92 ASP A O 1
ATOM 728 N N . VAL A 1 93 ? -2.982 8.076 -3.672 1.00 92.06 93 VAL A N 1
ATOM 729 C CA . VAL A 1 93 ? -1.804 7.534 -4.393 1.00 92.06 93 VAL A CA 1
ATOM 730 C C . VAL A 1 93 ? -2.092 6.182 -5.042 1.00 92.06 93 VAL A C 1
ATOM 732 O O . VAL A 1 93 ? -1.856 6.010 -6.235 1.00 92.06 93 VAL A O 1
ATOM 735 N N . CYS A 1 94 ? -2.599 5.226 -4.264 1.00 89.88 94 CYS A N 1
ATOM 736 C CA . CYS A 1 94 ? -2.996 3.898 -4.725 1.00 89.88 94 CYS A CA 1
ATOM 737 C C . CYS A 1 94 ? -4.306 3.532 -4.029 1.00 89.88 94 CYS A C 1
ATOM 739 O O . CYS A 1 94 ? -4.375 3.588 -2.804 1.00 89.88 94 CYS A O 1
ATOM 741 N N . VAL A 1 95 ? -5.319 3.149 -4.804 1.00 94.81 95 VAL A N 1
ATOM 742 C CA . VAL A 1 95 ? -6.674 2.859 -4.311 1.00 94.81 95 VAL A CA 1
ATOM 743 C C . VAL A 1 95 ? -7.141 1.482 -4.768 1.00 94.81 95 VAL A C 1
ATOM 745 O O . VAL A 1 95 ? -6.647 0.950 -5.764 1.00 94.81 95 VAL A O 1
ATOM 748 N N . GLY A 1 96 ? -8.129 0.935 -4.062 1.00 93.94 96 GLY A N 1
ATOM 749 C CA . GLY A 1 96 ? -8.779 -0.328 -4.399 1.00 93.94 96 GLY A CA 1
ATOM 750 C C . GLY A 1 96 ? -8.847 -1.270 -3.203 1.00 93.94 96 GLY A C 1
ATOM 751 O O . GLY A 1 96 ? -7.821 -1.706 -2.687 1.00 93.94 96 GLY A O 1
ATOM 752 N N . LEU A 1 97 ? -10.070 -1.607 -2.798 1.00 95.75 97 LEU A N 1
ATOM 753 C CA . LEU A 1 97 ? -10.381 -2.618 -1.790 1.00 95.75 97 LEU A CA 1
ATOM 754 C C . LEU A 1 97 ? -11.251 -3.716 -2.416 1.00 95.75 97 LEU A C 1
ATOM 756 O O . LEU A 1 97 ? -11.876 -3.507 -3.454 1.00 95.75 97 LEU A O 1
ATOM 760 N N . GLN A 1 98 ? -11.267 -4.900 -1.797 1.00 93.81 98 GLN A N 1
ATOM 761 C CA . GLN A 1 98 ? -12.072 -6.033 -2.276 1.00 93.81 98 GLN A CA 1
ATOM 762 C C . GLN A 1 98 ? -13.579 -5.778 -2.126 1.00 93.81 98 GLN A C 1
ATOM 764 O O . GLN A 1 98 ? -14.369 -6.233 -2.952 1.00 93.81 98 GLN A O 1
ATOM 769 N N . THR A 1 99 ? -13.954 -5.053 -1.072 1.00 92.75 99 THR A N 1
ATOM 770 C CA . THR A 1 99 ? -15.324 -4.659 -0.736 1.00 92.75 99 THR A CA 1
ATOM 771 C C . THR A 1 99 ? -15.394 -3.142 -0.516 1.00 92.75 99 THR A C 1
ATOM 773 O O . THR A 1 99 ? -14.424 -2.414 -0.737 1.00 92.75 99 THR A O 1
ATOM 776 N N . ASP A 1 100 ? -16.549 -2.642 -0.079 1.00 93.62 100 ASP A N 1
ATOM 777 C CA . ASP A 1 100 ? -16.792 -1.222 0.187 1.00 93.62 100 ASP A CA 1
ATOM 778 C C . ASP A 1 100 ? -16.071 -0.684 1.437 1.00 93.62 100 ASP A C 1
ATOM 780 O O . ASP A 1 100 ? -16.073 0.525 1.671 1.00 93.62 100 ASP A O 1
ATOM 784 N N . LYS A 1 101 ? -15.455 -1.555 2.250 1.00 92.88 101 LYS A N 1
ATOM 785 C CA . LYS A 1 101 ? -14.796 -1.189 3.511 1.00 92.88 101 LYS A CA 1
ATOM 786 C C . LYS A 1 101 ? -13.501 -1.973 3.731 1.00 92.88 101 LYS A C 1
ATOM 788 O O . LYS A 1 101 ? -13.379 -3.106 3.272 1.00 92.88 101 LYS A O 1
ATOM 793 N N . PRO A 1 102 ? -12.535 -1.413 4.474 1.00 94.12 102 PRO A N 1
ATOM 794 C CA . PRO A 1 102 ? -11.343 -2.151 4.866 1.00 94.12 102 PRO A CA 1
ATOM 795 C C . PRO A 1 102 ? -11.701 -3.316 5.797 1.00 94.12 102 PRO A C 1
ATOM 797 O O . PRO A 1 102 ? -12.402 -3.133 6.791 1.00 94.12 102 PRO A O 1
ATOM 800 N N . LEU A 1 103 ? -11.169 -4.500 5.475 1.00 93.06 103 LEU A N 1
ATOM 801 C CA . LEU A 1 103 ? -11.341 -5.748 6.232 1.00 93.06 103 LEU A CA 1
ATOM 802 C C . LEU A 1 103 ? -12.809 -6.208 6.382 1.00 93.06 103 LEU A C 1
ATOM 804 O O . LEU A 1 103 ? -13.159 -6.812 7.391 1.00 93.06 103 LEU A O 1
ATOM 808 N N . LYS A 1 104 ? -13.663 -5.925 5.393 1.00 89.69 104 LYS A N 1
ATOM 809 C CA . LYS A 1 104 ? -14.992 -6.541 5.244 1.00 89.69 104 LYS A CA 1
ATOM 810 C C . LYS A 1 104 ? -14.957 -7.677 4.228 1.00 89.69 104 LYS A C 1
ATOM 812 O O . LYS A 1 104 ? -14.314 -7.475 3.173 1.00 89.69 104 LYS A O 1
#

Secondary structure (DSSP, 8-state):
----PPPP--SPPPP------HHHHHHHH-----S-GGGPPPPPHHHHHHHHHHHHHHHHHHHTTS-S---SS----TTSS----S-TTT--SS---SSSSTT-

Organism: NCBI:txid1082188

InterPro domains:
  IPR050244 Autonomous Glycyl Radical Cofactor [PTHR30191] (18-104)